Protein AF-A0A537PWR3-F1 (afdb_monomer)

pLDDT: mean 85.99, std 12.33, range [50.12, 98.44]

Sequence (68 aa):
MFDRVGEVMSLVLGALAVGYLVYEIERRRRKLHELWDVLDDDDAVITAALQDMVERGELQPFAGATLA

Structure (mmCIF, N/CA/C/O backbone):
data_AF-A0A537PWR3-F1
#
_entry.id   AF-A0A537PWR3-F1
#
loop_
_atom_site.group_PDB
_atom_site.id
_atom_site.type_symbol
_atom_site.label_atom_id
_atom_site.label_alt_id
_atom_site.label_comp_id
_atom_site.label_asym_id
_atom_site.label_entity_id
_atom_site.label_seq_id
_atom_site.pdbx_PDB_ins_code
_atom_site.Cartn_x
_atom_site.Cartn_y
_atom_site.Cartn_z
_atom_site.occupancy
_atom_site.B_iso_or_equiv
_atom_site.auth_seq_id
_atom_site.auth_comp_id
_atom_site.auth_asym_id
_atom_site.auth_atom_id
_atom_site.pdbx_PDB_model_num
ATOM 1 N N . MET A 1 1 ? 19.286 -2.421 -39.549 1.00 61.59 1 MET A N 1
ATOM 2 C CA . MET A 1 1 ? 19.463 -3.440 -38.480 1.00 61.59 1 MET A CA 1
ATOM 3 C C . MET A 1 1 ? 19.546 -2.781 -37.105 1.00 61.59 1 MET A C 1
ATOM 5 O O . MET A 1 1 ? 18.859 -3.242 -36.206 1.00 61.59 1 MET A O 1
ATOM 9 N N . PHE A 1 2 ? 20.307 -1.688 -36.957 1.00 70.31 2 PHE A N 1
ATOM 10 C CA . PHE A 1 2 ? 20.421 -0.922 -35.708 1.00 70.31 2 PHE A CA 1
ATOM 11 C C . PHE A 1 2 ? 19.098 -0.331 -35.186 1.00 70.31 2 PHE A C 1
ATOM 13 O O . PHE A 1 2 ? 18.875 -0.362 -33.981 1.00 70.31 2 PHE A O 1
ATOM 20 N N . ASP A 1 3 ? 18.182 0.093 -36.063 1.00 81.88 3 ASP A N 1
ATOM 21 C CA . ASP A 1 3 ? 16.902 0.695 -35.638 1.00 81.88 3 ASP A CA 1
ATOM 22 C C . ASP A 1 3 ? 16.018 -0.277 -34.846 1.00 81.88 3 ASP A C 1
ATOM 24 O O . ASP A 1 3 ? 15.475 0.069 -33.802 1.00 81.88 3 ASP A O 1
ATOM 28 N N . ARG A 1 4 ? 15.953 -1.540 -35.286 1.00 86.75 4 ARG A N 1
ATOM 29 C CA . ARG A 1 4 ? 15.179 -2.586 -34.603 1.00 86.75 4 ARG A CA 1
ATOM 30 C C . ARG A 1 4 ? 15.789 -2.958 -33.249 1.00 86.75 4 ARG A C 1
ATOM 32 O O . ARG A 1 4 ? 15.063 -3.308 -32.328 1.00 86.75 4 ARG A O 1
ATOM 39 N N . VAL A 1 5 ? 17.115 -2.875 -33.117 1.00 92.12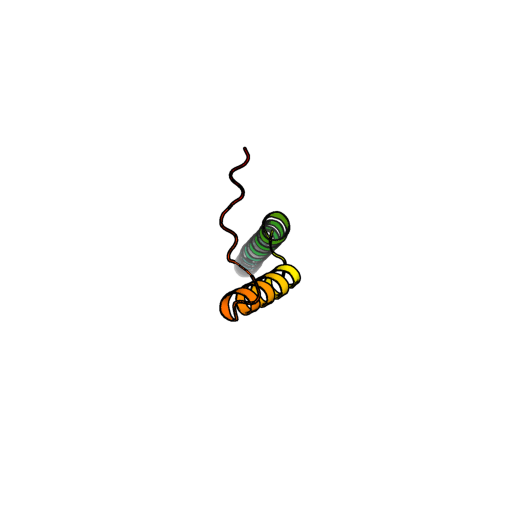 5 VAL A N 1
ATOM 40 C CA . VAL A 1 5 ? 17.792 -3.090 -31.828 1.00 92.12 5 VAL A CA 1
ATOM 41 C C . VAL A 1 5 ? 17.459 -1.950 -30.868 1.00 92.12 5 VAL A C 1
ATOM 43 O O . VAL A 1 5 ? 17.125 -2.219 -29.719 1.00 92.12 5 VAL A O 1
ATOM 46 N N . GLY A 1 6 ? 17.481 -0.699 -31.338 1.00 92.81 6 GLY A N 1
ATOM 47 C CA . GLY A 1 6 ? 17.089 0.460 -30.534 1.00 92.81 6 GLY A CA 1
ATOM 48 C C . GLY A 1 6 ? 15.651 0.357 -30.026 1.00 92.81 6 GLY A C 1
ATOM 49 O O . GLY A 1 6 ? 15.413 0.505 -28.832 1.00 92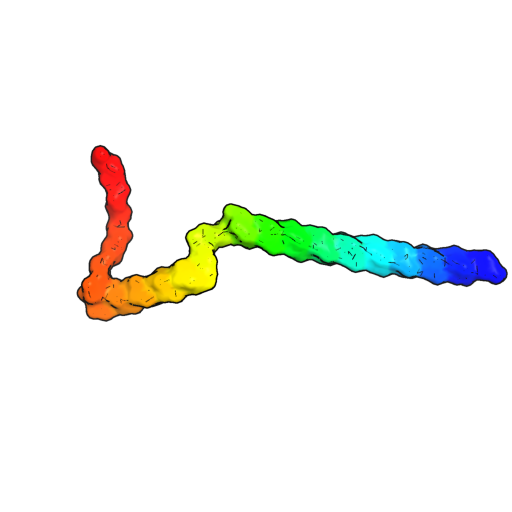.81 6 GLY A O 1
ATOM 50 N N . GLU A 1 7 ? 14.714 0.009 -30.908 1.00 93.81 7 GLU A N 1
ATOM 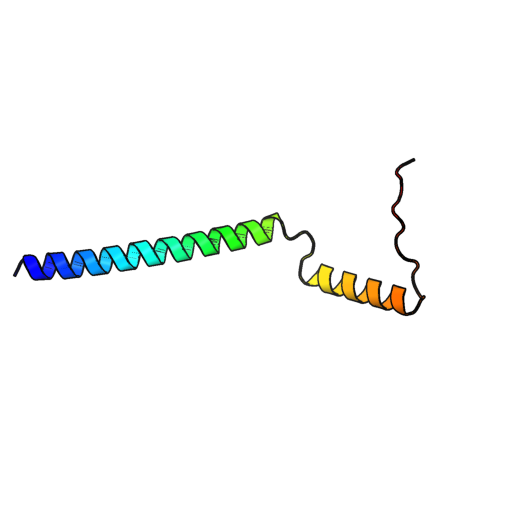51 C CA . GLU A 1 7 ? 13.296 -0.139 -30.565 1.00 93.81 7 GLU A CA 1
ATOM 52 C C . GLU A 1 7 ? 13.057 -1.224 -29.502 1.00 93.81 7 GLU A C 1
ATOM 54 O O . GLU A 1 7 ? 12.384 -0.982 -28.497 1.00 93.81 7 GLU A O 1
ATOM 59 N N . VAL A 1 8 ? 13.675 -2.399 -29.668 1.00 96.06 8 VAL A N 1
ATOM 60 C CA . VAL A 1 8 ? 13.577 -3.494 -28.689 1.00 96.06 8 VAL A CA 1
ATOM 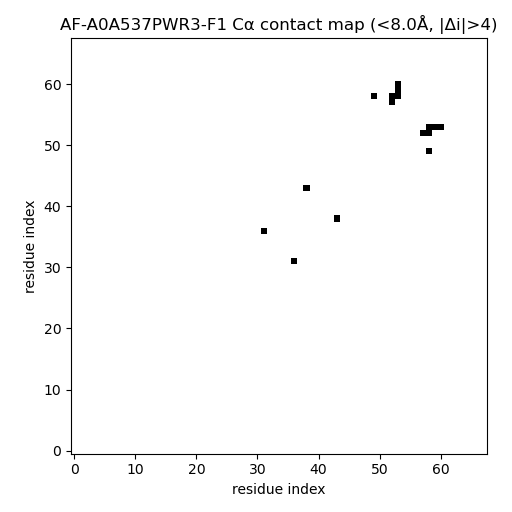61 C C . VAL A 1 8 ? 14.201 -3.095 -27.351 1.00 96.06 8 VAL A C 1
ATOM 63 O O . VAL A 1 8 ? 13.616 -3.353 -26.300 1.00 96.06 8 VAL A O 1
ATOM 66 N N . MET A 1 9 ? 15.357 -2.431 -27.366 1.00 95.69 9 MET A N 1
ATOM 67 C CA . MET A 1 9 ? 16.020 -1.987 -26.139 1.00 95.69 9 MET A CA 1
ATOM 68 C C . MET A 1 9 ? 15.198 -0.936 -25.390 1.00 95.69 9 MET A C 1
ATOM 70 O O . MET A 1 9 ? 15.058 -1.033 -24.171 1.00 95.69 9 MET A O 1
ATOM 74 N N . SER A 1 10 ? 14.612 0.032 -26.096 1.00 96.44 10 SER A N 1
ATOM 75 C CA . SER A 1 10 ? 13.726 1.030 -25.491 1.00 96.44 10 SER A CA 1
ATOM 76 C C . SER A 1 10 ? 12.484 0.391 -24.871 1.00 96.44 10 SER A C 1
ATOM 78 O O . SER A 1 10 ? 12.107 0.764 -23.760 1.00 96.44 10 SER A O 1
ATOM 80 N N . LEU A 1 11 ? 11.886 -0.603 -25.536 1.00 97.38 11 LEU A N 1
ATOM 81 C CA . LEU A 1 11 ? 10.739 -1.338 -25.000 1.00 97.38 11 LEU A CA 1
ATOM 82 C C . LEU A 1 11 ? 11.100 -2.084 -23.707 1.00 97.38 11 LEU A C 1
ATOM 84 O O . LEU A 1 11 ? 10.383 -1.982 -22.711 1.00 97.38 11 LEU A O 1
ATOM 88 N N . VAL A 1 12 ? 12.227 -2.801 -23.706 1.00 98.06 12 VAL A N 1
ATOM 89 C CA . VAL A 1 12 ? 12.699 -3.554 -22.534 1.00 98.06 12 VAL A CA 1
ATOM 90 C C . VAL A 1 12 ? 13.004 -2.615 -21.370 1.00 98.06 12 VAL A C 1
ATOM 92 O O . VAL A 1 12 ? 12.552 -2.858 -20.253 1.00 98.06 12 VAL A O 1
ATOM 95 N N . LEU A 1 13 ? 13.722 -1.518 -21.620 1.00 97.88 13 LEU A N 1
ATOM 96 C CA . LEU A 1 13 ? 14.039 -0.533 -20.584 1.00 97.88 13 LEU A CA 1
ATOM 97 C C . LEU A 1 13 ? 12.779 0.136 -20.030 1.00 97.88 13 LEU A C 1
ATOM 99 O O . LEU A 1 13 ? 12.674 0.315 -18.818 1.00 97.88 13 LEU A O 1
ATOM 103 N N . GLY A 1 14 ? 11.806 0.448 -20.889 1.00 98.06 14 GLY A N 1
ATOM 104 C CA . GLY A 1 14 ? 10.509 0.972 -20.467 1.00 98.06 14 GLY A CA 1
ATOM 105 C C . GLY A 1 14 ? 9.766 -0.003 -19.552 1.00 98.06 14 GLY A C 1
ATOM 106 O O . GLY A 1 14 ? 9.320 0.384 -18.472 1.00 98.06 14 GLY A O 1
ATOM 107 N N . ALA A 1 15 ? 9.694 -1.280 -19.934 1.00 98.12 15 ALA A N 1
ATOM 108 C CA . ALA A 1 15 ? 9.055 -2.314 -19.122 1.00 98.12 15 ALA A CA 1
ATOM 109 C C . ALA A 1 15 ? 9.754 -2.501 -17.765 1.00 98.12 15 ALA A C 1
ATOM 111 O O . ALA A 1 15 ? 9.087 -2.574 -16.732 1.00 98.12 15 ALA A O 1
ATOM 112 N N . LEU A 1 16 ? 11.091 -2.515 -17.748 1.00 98.44 16 LEU A N 1
ATOM 113 C CA . LEU A 1 16 ? 11.874 -2.610 -16.514 1.00 98.44 16 LEU A CA 1
ATOM 114 C C . LEU A 1 16 ? 11.665 -1.394 -15.607 1.00 98.44 16 LEU A C 1
ATOM 116 O O . LEU A 1 16 ? 11.515 -1.559 -14.398 1.00 98.44 16 LEU A O 1
ATOM 120 N N . ALA A 1 17 ? 11.611 -0.187 -16.174 1.00 98.19 17 ALA A N 1
ATOM 121 C CA . ALA A 1 17 ? 11.367 1.032 -15.411 1.00 98.19 17 ALA A CA 1
ATOM 122 C C . ALA A 1 17 ? 9.986 1.013 -14.739 1.00 98.19 17 ALA A C 1
ATOM 124 O O . ALA A 1 17 ? 9.881 1.293 -13.544 1.00 98.19 17 ALA A O 1
ATOM 125 N N . VAL A 1 18 ? 8.935 0.624 -15.471 1.00 98.44 18 VAL A N 1
ATOM 126 C CA . VAL A 1 18 ? 7.585 0.491 -14.899 1.00 98.44 18 VAL A CA 1
ATOM 127 C C . VAL A 1 18 ? 7.549 -0.605 -13.834 1.00 98.44 18 VAL A C 1
ATOM 129 O O . VAL A 1 18 ? 7.033 -0.372 -12.741 1.00 98.44 18 VAL A O 1
ATOM 132 N N . GLY A 1 19 ? 8.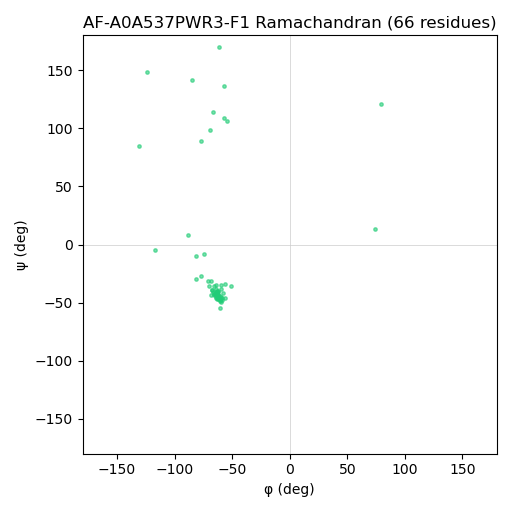142 -1.770 -14.107 1.00 98.38 19 GLY A N 1
ATOM 133 C CA . GLY A 1 19 ? 8.210 -2.868 -13.142 1.00 98.38 19 GLY A CA 1
ATOM 134 C C . GLY A 1 19 ? 8.910 -2.467 -11.841 1.00 98.38 19 GLY A C 1
ATOM 135 O O . GLY A 1 19 ? 8.420 -2.769 -10.753 1.00 98.38 19 GLY A O 1
ATOM 136 N N . TYR A 1 20 ? 10.009 -1.716 -11.939 1.00 98.06 20 TYR A N 1
ATOM 137 C CA . TYR A 1 20 ? 10.722 -1.195 -10.775 1.00 98.06 20 TYR A CA 1
ATOM 138 C C . TYR A 1 20 ? 9.872 -0.216 -9.951 1.00 98.06 20 TYR A C 1
ATOM 140 O O . TYR A 1 20 ? 9.868 -0.291 -8.721 1.00 98.06 20 TYR A O 1
ATOM 148 N N . LEU A 1 21 ? 9.118 0.674 -10.605 1.00 98.19 21 LEU A N 1
ATOM 149 C CA . LEU A 1 21 ? 8.225 1.608 -9.911 1.00 98.19 21 LEU A CA 1
ATOM 150 C C . LEU A 1 21 ? 7.122 0.878 -9.139 1.00 98.19 21 LEU A C 1
ATOM 152 O O . LEU A 1 21 ? 6.879 1.209 -7.980 1.00 98.19 21 LEU A O 1
ATOM 156 N N . VAL A 1 22 ? 6.492 -0.130 -9.749 1.00 97.88 22 VAL A N 1
ATOM 157 C CA . VAL A 1 22 ? 5.473 -0.957 -9.079 1.00 97.88 22 VAL A CA 1
ATOM 158 C C . VAL A 1 22 ? 6.067 -1.642 -7.849 1.00 97.88 22 VAL A C 1
ATOM 160 O O . VAL A 1 22 ? 5.519 -1.522 -6.752 1.00 97.88 22 VAL A O 1
ATOM 163 N N . TYR A 1 23 ? 7.229 -2.282 -8.008 1.00 98.00 23 TYR A N 1
ATOM 164 C CA . TYR A 1 23 ? 7.937 -2.935 -6.909 1.00 98.00 23 TYR A CA 1
ATOM 165 C C . TYR A 1 23 ? 8.226 -1.976 -5.742 1.00 98.00 23 TYR A C 1
ATOM 167 O O . TYR A 1 23 ? 7.983 -2.308 -4.579 1.00 98.00 23 TYR A O 1
ATOM 175 N N . GLU A 1 24 ? 8.723 -0.773 -6.034 1.00 97.56 24 GLU A N 1
ATOM 176 C CA . GLU A 1 24 ? 9.080 0.202 -5.003 1.00 97.56 24 GLU A CA 1
ATOM 177 C C . GLU A 1 24 ? 7.840 0.777 -4.294 1.00 97.56 24 GLU A C 1
ATOM 179 O O . GLU A 1 24 ? 7.870 0.978 -3.077 1.00 97.56 24 GLU A O 1
ATOM 184 N N . ILE A 1 25 ? 6.729 0.985 -5.010 1.00 95.81 25 ILE A N 1
ATOM 185 C CA . ILE A 1 25 ? 5.449 1.394 -4.407 1.00 95.81 25 ILE A CA 1
ATOM 186 C C . ILE A 1 25 ? 4.969 0.334 -3.417 1.00 95.81 25 ILE A C 1
ATOM 188 O O . ILE A 1 25 ? 4.642 0.663 -2.274 1.00 95.81 25 ILE A O 1
ATOM 192 N N . GLU A 1 26 ? 4.964 -0.937 -3.815 1.00 94.94 26 GLU A N 1
ATOM 193 C CA . GLU A 1 26 ? 4.559 -2.023 -2.925 1.00 94.94 26 GLU A CA 1
ATOM 194 C C . GLU A 1 26 ? 5.478 -2.153 -1.712 1.00 94.94 26 GLU A C 1
ATOM 196 O O . GLU A 1 26 ? 5.009 -2.332 -0.587 1.00 94.94 26 GLU A O 1
ATOM 201 N N . ARG A 1 27 ? 6.792 -2.027 -1.918 1.00 95.00 27 ARG A N 1
ATOM 202 C CA . ARG A 1 27 ? 7.774 -2.057 -0.833 1.00 95.00 27 ARG A CA 1
ATOM 203 C C . ARG A 1 27 ? 7.514 -0.943 0.180 1.00 95.00 27 ARG A C 1
ATOM 205 O O . ARG A 1 27 ? 7.539 -1.198 1.383 1.00 95.00 27 ARG A O 1
ATOM 212 N N . ARG A 1 28 ? 7.243 0.278 -0.288 1.00 92.62 28 ARG A N 1
ATOM 213 C CA . ARG A 1 28 ? 6.910 1.415 0.584 1.00 92.62 28 ARG A CA 1
ATOM 214 C C . ARG A 1 28 ? 5.575 1.224 1.284 1.00 92.62 28 ARG A C 1
ATOM 216 O O . ARG A 1 28 ? 5.484 1.544 2.463 1.00 92.62 28 ARG A O 1
ATOM 223 N N . ARG A 1 29 ? 4.572 0.673 0.598 1.00 89.38 29 ARG A N 1
ATOM 224 C CA . ARG A 1 29 ? 3.270 0.353 1.193 1.00 89.38 29 ARG A CA 1
ATOM 225 C C . ARG A 1 29 ? 3.407 -0.663 2.325 1.00 89.38 29 ARG A C 1
ATOM 227 O O . ARG A 1 29 ? 2.865 -0.418 3.394 1.00 89.38 29 ARG A O 1
ATOM 234 N N . ARG A 1 30 ? 4.173 -1.742 2.122 1.00 87.88 30 ARG A N 1
ATOM 235 C CA . ARG A 1 30 ? 4.473 -2.731 3.173 1.00 87.88 30 ARG A CA 1
ATOM 236 C C . ARG A 1 30 ? 5.164 -2.086 4.370 1.00 87.88 30 ARG A C 1
ATOM 238 O O . ARG A 1 30 ? 4.733 -2.291 5.491 1.00 87.88 30 ARG A O 1
ATOM 245 N N . LYS A 1 31 ? 6.165 -1.236 4.127 1.00 87.56 31 LYS A N 1
ATOM 246 C CA . LYS A 1 31 ? 6.858 -0.515 5.201 1.00 87.56 31 LYS A CA 1
ATOM 247 C C . LYS A 1 31 ? 5.942 0.459 5.950 1.00 87.56 31 LYS A C 1
ATOM 249 O O . LYS A 1 31 ? 6.086 0.626 7.150 1.00 87.56 31 LYS A O 1
ATOM 254 N N . LEU A 1 32 ? 5.036 1.140 5.248 1.00 85.69 32 LEU A N 1
ATOM 255 C CA . LEU A 1 32 ? 4.056 2.017 5.886 1.00 85.69 32 LEU A CA 1
ATOM 256 C C . LEU A 1 32 ? 3.068 1.221 6.730 1.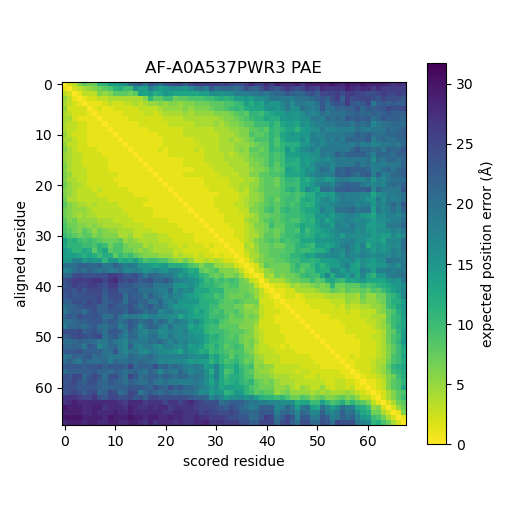00 85.69 32 LEU A C 1
ATOM 258 O O . LEU A 1 32 ? 2.752 1.669 7.819 1.00 85.69 32 LEU A O 1
ATOM 262 N N . HIS A 1 33 ? 2.620 0.064 6.249 1.00 82.31 33 HIS A N 1
ATOM 263 C CA . HIS A 1 33 ? 1.792 -0.837 7.038 1.00 82.31 33 HIS A CA 1
ATOM 264 C C . HIS A 1 33 ? 2.551 -1.281 8.291 1.00 82.31 33 HIS A C 1
ATOM 266 O O . HIS A 1 33 ? 2.134 -0.944 9.377 1.00 82.31 33 HIS A O 1
ATOM 272 N N . GLU A 1 34 ? 3.755 -1.834 8.164 1.00 80.31 34 GLU A N 1
ATOM 273 C CA . GLU A 1 34 ? 4.575 -2.246 9.315 1.00 80.31 34 GLU A CA 1
ATOM 274 C C . GLU A 1 34 ? 4.853 -1.116 10.330 1.00 80.31 34 GLU A C 1
ATOM 276 O O . GLU A 1 34 ? 4.940 -1.358 11.527 1.00 80.31 34 GLU A O 1
ATOM 281 N N . LEU A 1 35 ? 5.001 0.134 9.873 1.00 80.75 35 LEU A N 1
ATOM 282 C CA . LEU A 1 35 ? 5.246 1.277 10.761 1.00 80.75 35 LEU A CA 1
ATOM 283 C C . LEU A 1 35 ? 3.985 1.838 11.426 1.00 80.75 35 LEU A C 1
ATOM 285 O O . LEU A 1 35 ? 4.098 2.457 12.483 1.00 80.75 35 LEU A O 1
ATOM 289 N N . TRP A 1 36 ? 2.828 1.724 10.776 1.00 74.06 36 TRP A N 1
ATOM 290 C CA . TRP A 1 36 ? 1.591 2.394 11.194 1.00 74.06 36 TRP A CA 1
ATOM 291 C C . TRP A 1 36 ? 0.472 1.437 11.581 1.00 74.06 36 TRP A C 1
ATOM 293 O O . TRP A 1 36 ? -0.576 1.901 12.030 1.00 74.06 36 TRP A O 1
ATOM 303 N N . ASP A 1 37 ? 0.670 0.136 11.417 1.00 70.50 37 ASP A N 1
ATOM 304 C CA . ASP A 1 37 ? -0.276 -0.867 11.865 1.00 70.50 37 ASP A CA 1
ATOM 305 C C . ASP A 1 37 ? -0.132 -1.036 13.375 1.00 70.50 37 ASP A C 1
ATOM 307 O O . ASP A 1 37 ? 0.710 -1.765 13.887 1.00 70.50 37 ASP A O 1
ATOM 311 N N . VAL A 1 38 ? -0.901 -0.219 14.093 1.00 64.94 38 VAL A N 1
ATOM 312 C CA . VAL A 1 38 ? -0.999 -0.234 15.559 1.00 64.94 38 VAL A CA 1
ATOM 313 C C . VAL A 1 38 ? -1.960 -1.338 16.026 1.00 64.94 38 VAL A C 1
ATOM 315 O O . VAL A 1 38 ? -2.037 -1.602 17.220 1.00 64.94 38 VAL A O 1
ATOM 318 N N . LEU A 1 39 ? -2.696 -1.958 15.095 1.00 62.16 39 LEU A N 1
ATOM 319 C CA . LEU A 1 39 ? -3.602 -3.074 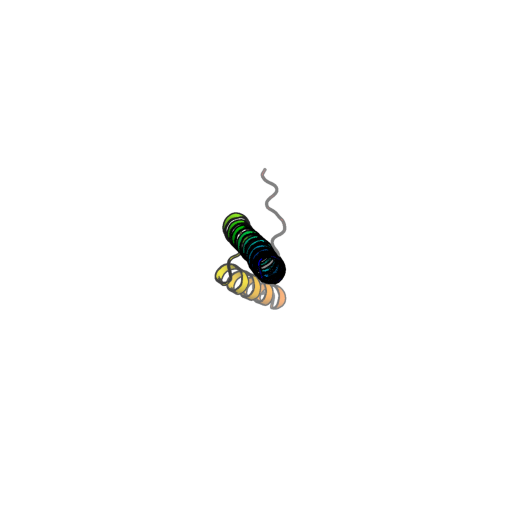15.336 1.00 62.16 39 LEU A CA 1
ATOM 320 C C . LEU A 1 39 ? -3.289 -4.168 14.311 1.00 62.16 39 LEU A C 1
ATOM 322 O O . LEU A 1 39 ? -3.918 -4.216 13.257 1.00 62.16 39 LEU A O 1
ATOM 326 N N . ASP A 1 40 ? -2.303 -5.006 14.622 1.00 70.50 40 ASP A N 1
ATOM 327 C CA . ASP A 1 40 ? -1.967 -6.174 13.797 1.00 70.50 40 ASP A CA 1
ATOM 328 C C . ASP A 1 40 ? -3.175 -7.142 13.736 1.00 70.50 40 ASP A C 1
ATOM 330 O O . ASP A 1 40 ? -4.148 -6.993 14.488 1.00 70.50 40 ASP A O 1
ATOM 334 N N . ASP A 1 41 ? -3.142 -8.157 12.871 1.00 70.69 41 ASP A N 1
ATOM 335 C CA . ASP A 1 41 ? -4.250 -9.118 12.699 1.00 70.69 41 ASP A CA 1
ATOM 336 C C . ASP A 1 41 ? -4.712 -9.725 14.046 1.00 70.69 41 ASP A C 1
ATOM 338 O O . ASP A 1 41 ? -5.910 -9.922 14.279 1.00 70.69 41 ASP A O 1
ATOM 342 N N . ASP A 1 42 ? -3.779 -9.952 14.974 1.00 72.00 42 ASP A N 1
ATOM 343 C CA . ASP A 1 42 ? -4.066 -10.443 16.326 1.00 72.00 42 ASP A CA 1
ATOM 344 C C . ASP A 1 42 ? -4.834 -9.415 17.183 1.00 72.00 42 ASP A C 1
ATOM 346 O O . ASP A 1 42 ? -5.778 -9.769 17.900 1.00 72.00 42 ASP A O 1
ATOM 350 N N . ASP A 1 43 ? -4.499 -8.127 17.076 1.00 76.69 43 ASP A N 1
ATOM 351 C CA . ASP A 1 43 ? -5.199 -7.053 17.787 1.00 76.69 43 ASP A CA 1
ATOM 352 C C . ASP A 1 43 ? -6.602 -6.825 17.218 1.00 76.69 43 ASP A C 1
ATOM 354 O O . ASP A 1 43 ? -7.531 -6.486 17.962 1.00 76.69 43 ASP A O 1
ATOM 358 N N . ALA A 1 44 ? -6.793 -7.055 15.915 1.00 79.19 44 ALA A N 1
ATOM 359 C CA . ALA A 1 44 ? -8.109 -7.016 15.285 1.00 79.19 44 ALA A CA 1
ATOM 360 C C . ALA A 1 44 ? -9.032 -8.108 15.852 1.00 79.19 44 ALA A C 1
ATOM 362 O O . ALA A 1 44 ? -10.201 -7.838 16.153 1.00 79.19 44 ALA A O 1
ATOM 363 N N . VAL A 1 45 ? -8.503 -9.317 16.075 1.00 85.06 45 VAL A N 1
ATOM 364 C CA . VAL A 1 45 ? -9.240 -10.424 16.709 1.00 85.06 45 VAL A CA 1
ATOM 365 C C . VAL 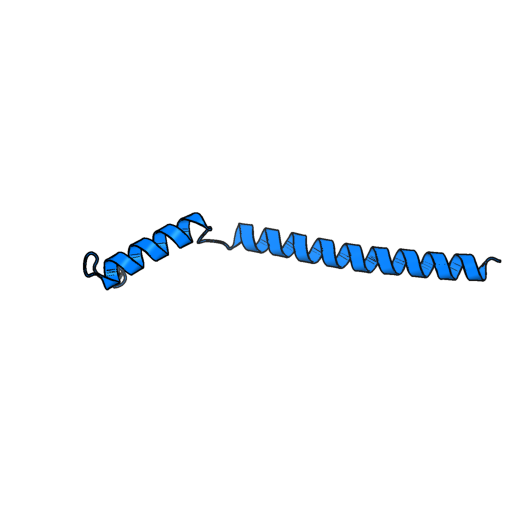A 1 45 ? -9.605 -10.088 18.154 1.00 85.06 45 VAL A C 1
ATOM 367 O O . VAL A 1 45 ? -10.758 -10.275 18.557 1.00 85.06 45 VAL A O 1
ATOM 370 N N . ILE A 1 46 ? -8.656 -9.560 18.931 1.00 86.81 46 ILE A N 1
ATOM 371 C CA . ILE A 1 46 ? -8.904 -9.161 20.324 1.00 86.81 46 ILE A CA 1
ATOM 372 C C . ILE A 1 46 ? -9.950 -8.044 20.380 1.00 86.81 46 ILE A C 1
ATOM 374 O O . ILE A 1 46 ? -10.897 -8.124 21.163 1.00 86.81 46 ILE A O 1
ATOM 378 N N . THR A 1 47 ? -9.828 -7.033 19.521 1.00 86.25 47 THR A N 1
ATOM 379 C CA . THR A 1 47 ? -10.776 -5.914 19.448 1.00 86.25 47 THR A CA 1
ATOM 380 C C . THR A 1 47 ? -12.185 -6.399 19.112 1.00 86.25 47 THR A C 1
ATOM 382 O O . THR A 1 47 ? -13.143 -5.996 19.774 1.00 86.25 47 THR A O 1
ATOM 385 N N . ALA A 1 48 ? -12.323 -7.311 18.145 1.00 88.44 48 ALA A N 1
ATOM 386 C CA . ALA A 1 48 ? -13.613 -7.896 17.788 1.00 88.44 48 ALA A CA 1
ATOM 387 C C . ALA A 1 48 ? -14.241 -8.679 18.955 1.00 88.44 48 ALA A C 1
ATOM 389 O O . ALA A 1 48 ? -15.430 -8.521 19.233 1.00 88.44 48 ALA A O 1
ATOM 390 N N . ALA A 1 49 ? -13.445 -9.475 19.675 1.00 91.25 49 ALA A N 1
ATOM 391 C CA . ALA A 1 49 ? -13.916 -10.217 20.843 1.00 91.25 49 ALA A CA 1
ATOM 392 C C . ALA A 1 49 ? -14.354 -9.284 21.986 1.00 91.25 49 ALA A C 1
ATOM 394 O O . ALA A 1 49 ? -15.405 -9.495 22.592 1.00 91.25 49 ALA A O 1
ATOM 395 N N . LEU A 1 50 ? -13.583 -8.228 22.259 1.00 90.69 50 LEU A N 1
ATOM 396 C CA . LEU A 1 50 ? -13.931 -7.226 23.270 1.00 90.69 50 LEU A CA 1
ATOM 397 C C . LEU A 1 50 ? -15.226 -6.492 22.915 1.00 90.69 50 LEU A C 1
ATOM 399 O O . LEU A 1 50 ? -16.054 -6.248 23.793 1.00 90.69 50 LEU A O 1
ATOM 403 N N . GLN A 1 51 ? -15.423 -6.165 21.639 1.00 89.25 51 GLN A N 1
ATOM 404 C CA . GLN A 1 51 ? -16.638 -5.505 21.180 1.00 89.25 51 GLN A CA 1
ATOM 405 C C . GLN A 1 51 ? -17.873 -6.403 21.322 1.00 89.25 51 GLN A C 1
ATOM 407 O O . GLN A 1 51 ? -18.888 -5.954 21.851 1.00 89.25 51 GLN A O 1
ATOM 412 N N . ASP A 1 52 ? -17.765 -7.681 20.959 1.00 95.00 52 ASP A N 1
ATOM 413 C CA . ASP A 1 52 ? -18.839 -8.663 21.150 1.00 95.00 52 ASP A CA 1
ATOM 414 C C . ASP A 1 52 ? -19.222 -8.824 22.636 1.00 95.00 52 ASP A C 1
ATOM 416 O O . ASP A 1 52 ? -20.399 -8.895 22.990 1.00 95.00 52 ASP A O 1
ATOM 420 N N . MET A 1 53 ? -18.244 -8.790 23.546 1.00 93.94 53 MET A N 1
ATOM 421 C CA . MET A 1 53 ? -18.514 -8.796 24.989 1.00 93.94 53 MET A CA 1
ATOM 422 C C . MET A 1 53 ? -19.244 -7.530 25.467 1.00 93.94 53 MET A C 1
ATOM 424 O O . MET A 1 53 ? -20.096 -7.615 26.354 1.00 93.94 53 MET A O 1
ATOM 428 N N . VAL A 1 54 ? -18.950 -6.357 24.894 1.00 92.88 54 VAL A N 1
ATOM 429 C CA . VAL A 1 54 ? -19.691 -5.116 25.190 1.00 92.88 54 VAL A CA 1
ATOM 430 C C . VAL A 1 54 ? -21.134 -5.215 24.696 1.00 92.88 54 VAL A C 1
ATOM 432 O O . VAL A 1 54 ? -22.057 -4.852 25.424 1.00 92.88 54 VAL A O 1
ATOM 435 N N . GLU A 1 55 ? -21.349 -5.751 23.495 1.00 92.50 55 GLU A N 1
ATOM 436 C CA . GLU A 1 55 ? -22.686 -5.949 22.919 1.00 92.50 55 GLU A CA 1
ATOM 437 C C . GLU A 1 55 ? -23.526 -6.947 23.731 1.00 92.50 55 GLU A C 1
ATOM 439 O O . GLU A 1 55 ? -24.729 -6.744 23.918 1.00 92.50 55 GLU A O 1
ATOM 444 N N . ARG A 1 56 ? -22.884 -7.976 24.297 1.00 95.38 56 ARG A N 1
ATOM 445 C CA . ARG A 1 56 ? -23.498 -8.917 25.250 1.00 95.38 56 ARG A CA 1
ATOM 446 C C . ARG A 1 56 ? -23.719 -8.331 26.650 1.00 95.38 56 ARG A C 1
ATOM 448 O O . ARG A 1 56 ? -24.373 -8.965 27.477 1.00 95.38 56 ARG A O 1
ATOM 455 N N . GLY A 1 57 ? -23.202 -7.134 26.928 1.00 93.50 57 GLY A N 1
ATOM 456 C CA . GLY A 1 57 ? -23.280 -6.483 28.239 1.00 93.50 57 GLY A CA 1
ATOM 457 C C . GLY A 1 57 ? -22.344 -7.082 29.295 1.00 93.50 57 GLY A C 1
ATOM 458 O O . GLY A 1 57 ? -22.499 -6.795 30.481 1.00 93.50 57 GLY A O 1
ATOM 459 N N . GLU A 1 58 ? -21.381 -7.909 28.882 1.00 94.88 58 GLU A N 1
ATOM 460 C CA . GLU A 1 58 ? -20.360 -8.506 29.753 1.00 94.88 58 GLU A CA 1
ATOM 461 C C . GLU A 1 58 ? -19.258 -7.497 30.105 1.00 94.88 58 GLU A C 1
ATOM 463 O O . GLU A 1 58 ? -18.647 -7.584 31.171 1.00 94.88 58 GLU A O 1
ATOM 468 N N . LEU A 1 59 ? -19.030 -6.516 29.227 1.00 89.88 59 LEU A N 1
ATOM 469 C CA . LEU A 1 59 ? -18.108 -5.402 29.434 1.00 89.88 59 LEU A CA 1
ATOM 470 C C . LEU A 1 59 ? -18.826 -4.060 29.277 1.00 89.88 59 LEU A C 1
ATOM 472 O O . LEU A 1 59 ? -19.750 -3.912 28.480 1.00 89.88 59 LEU A O 1
ATOM 476 N N . GLN A 1 60 ? -18.371 -3.055 30.025 1.00 88.44 60 GLN A N 1
ATOM 477 C CA . GLN A 1 60 ? -18.813 -1.678 29.820 1.00 88.44 60 GLN A CA 1
ATOM 478 C C . GLN A 1 60 ? -17.982 -1.007 28.717 1.00 88.44 60 GLN A C 1
ATOM 480 O O . GLN A 1 60 ? -16.767 -1.214 28.671 1.00 88.44 60 GLN A O 1
ATOM 485 N N . PRO A 1 61 ? -18.598 -0.169 27.859 1.00 83.56 61 PRO A N 1
ATOM 486 C CA . PRO A 1 61 ? -17.864 0.618 26.878 1.00 83.56 61 PRO A CA 1
ATOM 487 C C . PRO A 1 61 ? -16.811 1.497 27.554 1.00 83.56 61 PRO A C 1
ATOM 489 O O . PRO A 1 61 ? -17.084 2.159 28.559 1.00 83.56 61 PRO A O 1
ATOM 492 N N . PHE A 1 62 ? -15.611 1.541 26.983 1.00 80.38 62 PHE A N 1
ATOM 493 C CA . PHE A 1 62 ? -14.565 2.426 27.477 1.00 80.38 62 PHE A CA 1
ATOM 494 C C . PHE A 1 62 ? -14.965 3.893 27.250 1.00 80.38 62 PHE A C 1
ATOM 496 O O . PHE A 1 62 ? -15.053 4.354 26.116 1.00 80.38 62 PHE A O 1
ATOM 503 N N . ALA A 1 63 ? -15.194 4.639 28.333 1.00 79.75 63 ALA A N 1
ATOM 504 C CA . ALA A 1 63 ? -15.633 6.038 28.287 1.00 79.75 63 ALA A CA 1
ATOM 505 C C . ALA A 1 63 ? -14.478 7.061 28.231 1.00 79.75 63 ALA A C 1
ATOM 507 O O . ALA A 1 63 ? -14.716 8.262 28.334 1.00 79.75 63 ALA A O 1
ATOM 508 N N . GLY A 1 64 ? -13.234 6.599 28.062 1.00 69.88 64 GLY A N 1
ATOM 509 C CA . GLY A 1 64 ? -12.047 7.444 28.144 1.00 69.88 64 GLY A CA 1
ATOM 510 C C . GLY A 1 64 ? -11.652 7.719 29.592 1.00 69.88 64 GLY A C 1
ATOM 511 O O . GLY A 1 64 ? -12.404 8.308 30.363 1.00 69.88 64 GLY A O 1
ATOM 512 N N . ALA A 1 65 ? -10.435 7.334 29.972 1.00 63.25 65 ALA A N 1
ATOM 513 C CA . ALA A 1 65 ? -9.802 7.930 31.136 1.00 63.25 65 ALA A CA 1
ATOM 514 C C . ALA A 1 65 ? -9.460 9.379 30.765 1.00 63.25 65 ALA A C 1
ATOM 516 O O . ALA A 1 65 ? -8.458 9.632 30.097 1.00 63.25 65 ALA A O 1
ATOM 517 N N . THR A 1 66 ? -10.287 10.347 31.167 1.00 58.31 66 THR A N 1
ATOM 518 C CA . THR A 1 66 ? -9.762 11.698 31.382 1.00 58.31 66 THR A CA 1
ATOM 519 C C . THR A 1 66 ? -8.647 11.547 32.403 1.00 58.31 66 THR A C 1
ATOM 521 O O . THR A 1 66 ? -8.919 11.207 33.553 1.00 58.31 66 THR A O 1
ATOM 524 N N . LEU A 1 67 ? -7.401 11.707 31.955 1.00 55.12 67 LEU A N 1
ATOM 525 C CA . LEU A 1 67 ? -6.245 11.821 32.833 1.00 55.12 67 LEU A CA 1
ATOM 526 C C . LEU A 1 67 ? -6.547 12.971 33.802 1.00 55.12 67 LEU A C 1
ATOM 528 O O . LEU A 1 67 ? -6.607 14.126 33.378 1.00 55.12 67 LEU A O 1
ATOM 532 N N . ALA A 1 68 ? -6.855 12.621 35.049 1.00 50.12 68 ALA A N 1
ATOM 533 C CA . ALA A 1 68 ? -6.988 13.559 36.155 1.00 50.12 68 ALA A CA 1
ATOM 534 C C . ALA A 1 68 ? -5.602 13.916 36.698 1.00 50.12 68 ALA A C 1
ATOM 536 O O . ALA A 1 68 ? -4.730 13.014 36.709 1.00 50.12 68 ALA A O 1
#

Secondary structure (DSSP, 8-state):
-HHHHHHHHHHHHHHHHHHHHHHHHHHHHHHHHHHH-SS-HHHHHHHHHHHHHHHTTSS---------

Mean predicted aligned error: 11.49 Å

Solvent-accessible surface area (backbone atoms only — not comparable to full-atom values): 4074 Å² total; per-residue (Å²): 117,66,66,62,51,51,54,54,50,52,51,52,52,50,51,51,52,52,52,50,50,54,52,51,51,53,53,50,50,53,52,49,43,73,73,64,55,87,60,48,77,69,47,50,53,52,51,52,53,54,48,53,33,33,76,71,64,77,38,79,80,86,83,67,85,75,85,124

Radius of gyration: 25.49 Å; Cα contacts (8 Å, |Δi|>4): 8; chains: 1; bounding box: 44×24×75 Å

Foldseek 3Di:
DVVVVVVVVVVVVVVVVVVVVVVVVVVVVVVCCVVPVPQPPV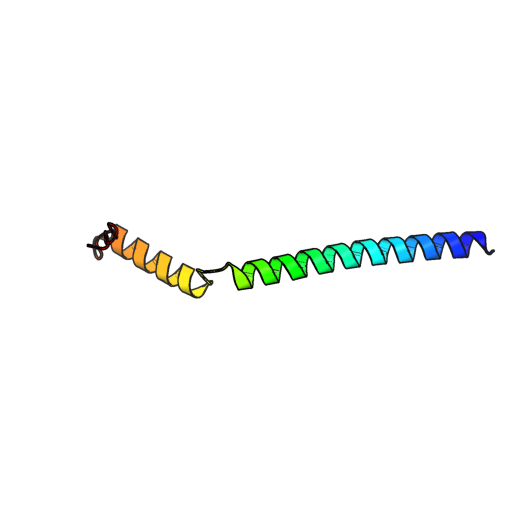NVVVVVVVVVCVVVVVDPPDPDPPPD